Protein AF-A0A1Q8DP20-F1 (afdb_monomer_lite)

Radius of gyration: 34.18 Å; chains: 1; bounding box: 61×33×93 Å

Sequence (175 aa):
MSFNEPYFAPINNYSNTNKGMPVDAVEAWLDQFPQKRAENKPNGGIIRSVADTSRLDLREMSPKERKVARAKAQREHKEALKNLAKQEAQDAKKIAKQLTKWKKEERASEPKKMSKSLQWFLNEIQAKGIFEVSDFDLSKVYLQKLVREARKLGYQIEPVRKSIAIVRYRLIDTQ

Foldseek 3Di:
DDDPDPDDDPPVPPPPPPDPDPPVVVVVVCVVPVVVVVQVPPPHHDDPPPPPVPPVPLVVDDPVVSVVVVVVVVVVVVVVVVVVVVVVVVVVVVVVVVVVVVVVVVVVVPPPDQDPVLVVVVVVCVVVQKAFPVVDPDDPVVVVVSVVVCVVVVWDKDFDDDPPDGGMIGGDDDD

Structure (mmCIF, N/CA/C/O backbone):
data_AF-A0A1Q8DP20-F1
#
_entry.id   AF-A0A1Q8DP20-F1
#
loop_
_atom_site.group_PDB
_atom_site.id
_atom_site.type_symbol
_atom_site.label_atom_id
_atom_site.label_alt_id
_atom_site.label_comp_id
_atom_site.label_asym_id
_atom_site.label_entity_id
_atom_site.label_seq_id
_atom_site.pdbx_PDB_ins_code
_atom_site.Cartn_x
_atom_site.Cartn_y
_atom_site.Cartn_z
_atom_site.occupancy
_atom_site.B_iso_or_equiv
_atom_site.auth_seq_id
_atom_site.auth_comp_id
_atom_site.auth_asym_id
_atom_site.auth_atom_id
_atom_site.pdbx_PDB_model_num
ATOM 1 N N . MET A 1 1 ? -24.717 -8.160 -6.220 1.00 37.12 1 MET A N 1
ATOM 2 C CA . MET A 1 1 ? -24.073 -7.400 -7.312 1.00 37.12 1 MET A CA 1
ATOM 3 C C . MET A 1 1 ? -23.155 -8.365 -8.042 1.00 37.12 1 MET A C 1
ATOM 5 O O . MET A 1 1 ? -22.148 -8.754 -7.469 1.00 37.12 1 MET A O 1
ATOM 9 N N . SER A 1 2 ? -23.564 -8.860 -9.212 1.00 41.78 2 SER A N 1
ATOM 10 C CA . SER A 1 2 ? -22.767 -9.803 -10.002 1.00 41.78 2 SER A CA 1
ATOM 11 C C . SER A 1 2 ? -21.758 -9.036 -10.851 1.00 41.78 2 SER A C 1
ATOM 13 O O . SER A 1 2 ? -22.128 -8.136 -11.606 1.00 41.78 2 SER A O 1
ATOM 15 N N . PHE A 1 3 ? -20.483 -9.387 -10.715 1.00 46.38 3 PHE A N 1
ATOM 16 C CA . PHE A 1 3 ? -19.432 -8.945 -11.619 1.00 46.38 3 PHE A CA 1
ATOM 17 C C . PHE A 1 3 ? -19.619 -9.677 -12.949 1.00 46.38 3 PHE A C 1
ATOM 19 O O . PHE A 1 3 ? -19.293 -10.854 -13.062 1.00 46.38 3 PHE A O 1
ATOM 26 N N . ASN A 1 4 ? -20.176 -8.994 -13.949 1.00 46.56 4 ASN A N 1
ATOM 27 C CA . ASN A 1 4 ? -20.035 -9.435 -15.331 1.00 46.56 4 ASN A CA 1
ATOM 28 C C . ASN A 1 4 ? -18.594 -9.128 -15.750 1.00 46.56 4 ASN A C 1
ATOM 30 O O . ASN A 1 4 ? -18.298 -8.021 -16.197 1.00 46.56 4 ASN A O 1
ATOM 34 N N . GLU A 1 5 ? -17.688 -10.085 -15.559 1.00 48.53 5 GLU A N 1
ATOM 35 C CA . GLU A 1 5 ? -16.417 -10.060 -16.275 1.00 48.53 5 GLU A CA 1
ATOM 36 C C . GLU A 1 5 ? -16.723 -10.132 -17.780 1.00 48.53 5 GLU A C 1
ATOM 38 O O . GLU A 1 5 ? -17.496 -10.999 -18.203 1.00 48.53 5 GLU A O 1
ATOM 43 N N . PRO A 1 6 ? -16.178 -9.228 -18.612 1.00 55.75 6 PRO A N 1
ATOM 44 C CA . PRO A 1 6 ? -16.286 -9.377 -20.051 1.00 55.75 6 PRO A CA 1
ATOM 45 C C . PRO A 1 6 ? -15.563 -10.668 -20.439 1.00 55.75 6 PRO A C 1
ATOM 47 O O . PRO A 1 6 ? -14.343 -10.772 -20.326 1.00 55.75 6 PRO A O 1
ATOM 50 N N . TYR A 1 7 ? -16.336 -11.670 -20.853 1.00 54.09 7 TYR A N 1
ATOM 51 C CA . TYR A 1 7 ? -15.816 -12.932 -21.356 1.00 54.09 7 TYR A CA 1
ATOM 52 C C . TYR A 1 7 ? -14.964 -12.654 -22.598 1.00 54.09 7 TYR A C 1
ATOM 54 O O . TYR A 1 7 ? -15.483 -12.360 -23.676 1.00 54.09 7 TYR A O 1
ATOM 62 N N . PHE A 1 8 ? -13.644 -12.719 -22.446 1.00 50.59 8 PHE A N 1
ATOM 63 C CA . PHE A 1 8 ? -12.725 -12.709 -23.574 1.00 50.59 8 PHE A CA 1
ATOM 64 C C . PHE A 1 8 ? -12.646 -14.127 -24.130 1.00 50.59 8 PHE A C 1
ATOM 66 O O . PHE A 1 8 ? -12.228 -15.054 -23.436 1.00 50.59 8 PHE A O 1
ATOM 73 N N . ALA A 1 9 ? -13.060 -14.300 -25.386 1.00 50.94 9 ALA A N 1
ATOM 74 C CA . ALA A 1 9 ? -12.937 -15.581 -26.065 1.00 50.94 9 ALA A CA 1
ATOM 75 C C . ALA A 1 9 ? -11.463 -16.046 -26.070 1.00 50.94 9 ALA A C 1
ATOM 77 O O . ALA A 1 9 ? -10.563 -15.215 -26.250 1.00 50.94 9 ALA A O 1
ATOM 78 N N . PRO A 1 10 ? -11.197 -17.353 -25.882 1.00 53.88 10 PRO A N 1
ATOM 79 C CA . PRO A 1 10 ? -9.842 -17.889 -25.884 1.00 53.88 10 PRO A CA 1
ATOM 80 C C . PRO A 1 10 ? -9.118 -17.534 -27.188 1.00 53.88 10 PRO A C 1
ATOM 82 O O . PRO A 1 10 ? -9.686 -17.623 -28.278 1.00 53.88 10 PRO A O 1
ATOM 85 N N . ILE A 1 11 ? -7.845 -17.144 -27.058 1.00 55.91 11 ILE A N 1
ATOM 86 C CA . ILE A 1 11 ? -7.013 -16.539 -28.116 1.00 55.91 11 ILE A CA 1
ATOM 87 C C . ILE A 1 11 ? -6.930 -17.405 -29.392 1.00 55.91 11 ILE A C 1
ATOM 89 O O . ILE A 1 11 ? -6.691 -16.886 -30.478 1.00 55.91 11 ILE A O 1
ATOM 93 N N . ASN A 1 12 ? -7.225 -18.703 -29.294 1.00 52.78 12 ASN A N 1
ATOM 94 C CA . ASN A 1 12 ? -7.262 -19.633 -30.424 1.00 52.78 12 ASN A CA 1
ATOM 95 C C . ASN A 1 12 ? -8.331 -19.317 -31.489 1.00 52.78 12 ASN A C 1
ATOM 97 O O . ASN A 1 12 ? -8.229 -19.837 -32.596 1.00 52.78 12 ASN A O 1
ATOM 101 N N . ASN A 1 13 ? -9.333 -18.482 -31.185 1.00 50.25 13 ASN A N 1
ATOM 102 C CA . ASN A 1 13 ? -10.367 -18.086 -32.151 1.00 50.25 13 ASN A CA 1
ATOM 103 C C . ASN A 1 13 ? -10.021 -16.825 -32.957 1.00 50.25 13 ASN A C 1
ATOM 105 O O . ASN A 1 13 ? -10.769 -16.468 -33.868 1.00 50.25 13 ASN A O 1
ATOM 109 N N . TYR A 1 14 ? -8.909 -16.148 -32.664 1.00 49.69 14 TYR A N 1
ATOM 110 C CA . TYR A 1 14 ? -8.431 -15.087 -33.544 1.00 49.69 14 TYR A CA 1
ATOM 111 C C . TYR A 1 14 ? -7.683 -15.740 -34.698 1.00 49.69 14 TYR A C 1
ATOM 113 O O . TYR A 1 14 ? -6.696 -16.446 -34.498 1.00 49.69 14 TYR A O 1
ATOM 121 N N . SER A 1 15 ? -8.179 -15.533 -35.918 1.00 50.53 15 SER A N 1
ATOM 122 C CA . SER A 1 15 ? -7.508 -16.010 -37.118 1.00 50.53 15 SER A CA 1
ATOM 123 C C . SER A 1 15 ? -6.050 -15.555 -37.085 1.00 50.53 15 SER A C 1
ATOM 125 O O . SER A 1 15 ? -5.791 -14.355 -36.996 1.00 50.53 15 SER A O 1
ATOM 127 N N . ASN A 1 16 ? -5.111 -16.500 -37.189 1.00 50.88 16 ASN A N 1
ATOM 128 C CA . ASN A 1 16 ? -3.678 -16.258 -37.397 1.00 50.88 16 ASN A CA 1
ATOM 129 C C . ASN A 1 16 ? -3.422 -15.640 -38.787 1.00 50.88 16 ASN A C 1
ATOM 131 O O . ASN A 1 16 ? -2.636 -16.125 -39.599 1.00 50.88 16 ASN A O 1
ATOM 135 N N . THR A 1 17 ? -4.118 -14.557 -39.111 1.00 53.53 17 THR A N 1
ATOM 136 C CA . THR A 1 17 ? -3.792 -13.713 -40.241 1.00 53.53 17 THR A CA 1
ATOM 137 C C . THR A 1 17 ? -2.619 -12.853 -39.807 1.00 53.53 17 THR A C 1
ATOM 139 O O . THR A 1 17 ? -2.797 -11.882 -39.079 1.00 53.53 17 THR A O 1
ATOM 142 N N . ASN A 1 18 ? -1.425 -13.174 -40.305 1.00 52.91 18 ASN A N 1
ATOM 143 C CA . ASN A 1 18 ? -0.229 -12.316 -40.323 1.00 52.91 18 ASN A CA 1
ATOM 144 C C . ASN A 1 18 ? -0.440 -10.986 -41.092 1.00 52.91 18 ASN A C 1
ATOM 146 O O . ASN A 1 18 ? 0.484 -10.438 -41.689 1.00 52.91 18 ASN A O 1
ATOM 150 N N . LYS A 1 19 ? -1.665 -10.463 -41.133 1.00 52.69 19 LYS A N 1
ATOM 151 C CA . LYS A 1 19 ? -2.000 -9.144 -41.646 1.00 52.69 19 LYS A CA 1
ATOM 152 C C . LYS A 1 19 ? -2.173 -8.260 -40.423 1.00 52.69 19 LYS A C 1
ATOM 154 O O . LYS A 1 19 ? -3.131 -8.429 -39.675 1.00 52.69 19 LYS A O 1
ATOM 159 N N . GLY A 1 20 ? -1.207 -7.371 -40.198 1.00 57.03 20 GLY A N 1
ATOM 160 C CA . GLY A 1 20 ? -1.327 -6.334 -39.179 1.00 57.03 20 GLY A CA 1
ATOM 161 C C . GLY A 1 20 ? -2.650 -5.576 -39.321 1.00 57.03 20 GLY A C 1
ATOM 162 O O . GLY A 1 20 ? -3.239 -5.529 -40.403 1.00 57.03 20 GLY A O 1
ATOM 163 N N . MET A 1 21 ? -3.122 -5.008 -38.214 1.00 56.62 21 MET A N 1
ATOM 164 C CA . MET A 1 21 ? -4.334 -4.195 -38.200 1.00 56.62 21 MET A CA 1
ATOM 165 C C . MET A 1 21 ? -4.195 -3.055 -39.230 1.00 56.62 21 MET A C 1
ATOM 167 O O . MET A 1 21 ? -3.152 -2.394 -39.240 1.00 56.62 21 MET A O 1
ATOM 171 N N . PRO A 1 22 ? -5.183 -2.843 -40.121 1.00 60.06 22 PRO A N 1
ATOM 172 C CA . PRO A 1 22 ? -5.117 -1.768 -41.104 1.00 60.06 22 PRO A CA 1
ATOM 173 C C . PRO A 1 22 ? -5.018 -0.414 -40.395 1.00 60.06 22 PRO A C 1
ATOM 175 O O . PRO A 1 22 ? -5.617 -0.224 -39.336 1.00 60.06 22 PRO A O 1
ATOM 178 N N . VAL A 1 23 ? -4.249 0.510 -40.979 1.00 55.25 23 VAL A N 1
ATOM 179 C CA . VAL A 1 23 ? -3.906 1.812 -40.375 1.00 55.25 23 VAL A CA 1
ATOM 180 C C . VAL A 1 23 ? -5.160 2.565 -39.924 1.00 55.25 23 VAL A C 1
ATOM 182 O O . VAL A 1 23 ? -5.209 3.034 -38.790 1.00 55.25 23 VAL A O 1
ATOM 185 N N . ASP A 1 24 ? -6.214 2.545 -40.736 1.00 63.38 24 ASP A N 1
ATOM 186 C CA . ASP A 1 24 ? -7.488 3.212 -40.447 1.00 63.38 24 ASP A CA 1
ATOM 187 C C . ASP A 1 24 ? -8.167 2.686 -39.172 1.00 63.38 24 ASP A C 1
ATOM 189 O O . ASP A 1 24 ? -8.752 3.445 -38.401 1.00 63.38 24 ASP A O 1
ATOM 193 N N . ALA A 1 25 ? -8.053 1.383 -38.897 1.00 65.44 25 ALA A N 1
ATOM 194 C CA . ALA A 1 25 ? -8.603 0.785 -37.682 1.00 65.44 25 ALA A CA 1
ATOM 195 C C . ALA A 1 25 ? -7.774 1.147 -36.437 1.00 65.44 25 ALA A C 1
ATOM 197 O O . ALA A 1 25 ? -8.325 1.277 -35.344 1.00 65.44 25 ALA A O 1
ATOM 198 N N . VAL A 1 26 ? -6.463 1.358 -36.598 1.00 62.22 26 VAL A N 1
ATOM 199 C CA . VAL A 1 26 ? -5.580 1.825 -35.518 1.00 62.22 26 VAL A CA 1
ATOM 200 C C . VAL A 1 26 ? -5.842 3.298 -35.204 1.00 62.22 26 VAL A C 1
ATOM 202 O O . VAL A 1 26 ? -5.883 3.672 -34.032 1.00 62.22 26 VAL A O 1
ATOM 205 N N . GLU A 1 27 ? -6.059 4.134 -36.220 1.00 61.34 27 GLU A N 1
ATOM 206 C CA . GLU A 1 27 ? -6.411 5.545 -36.032 1.00 61.34 27 GLU A CA 1
ATOM 207 C C . GLU A 1 27 ? -7.777 5.698 -35.358 1.00 61.34 27 GLU A C 1
ATOM 209 O O . GLU A 1 27 ? -7.882 6.409 -34.356 1.00 61.34 27 GLU A O 1
ATOM 214 N N . ALA A 1 28 ? -8.781 4.936 -35.806 1.00 71.56 28 ALA A N 1
ATOM 215 C CA . ALA A 1 28 ? -10.097 4.898 -35.171 1.00 71.56 28 ALA A CA 1
ATOM 216 C C . ALA A 1 28 ? -10.027 4.430 -33.704 1.00 71.56 28 ALA A C 1
ATOM 218 O O . ALA A 1 28 ? -10.736 4.949 -32.841 1.00 71.56 28 ALA A O 1
ATOM 219 N N . TRP A 1 29 ? -9.140 3.482 -33.391 1.00 71.19 29 TRP A N 1
ATOM 220 C CA . TRP A 1 29 ? -8.902 3.045 -32.017 1.00 71.19 29 TRP A CA 1
ATOM 221 C C . TRP A 1 29 ? -8.214 4.131 -31.174 1.00 71.19 29 TRP A C 1
ATOM 223 O O . TRP A 1 29 ? -8.614 4.387 -30.040 1.00 71.19 29 TRP A O 1
ATOM 233 N N . LEU A 1 30 ? -7.219 4.839 -31.714 1.00 66.94 30 LEU A N 1
ATOM 234 C CA . LEU A 1 30 ? -6.548 5.938 -31.007 1.00 66.94 30 LEU A CA 1
ATOM 235 C C . LEU A 1 30 ? -7.462 7.151 -30.768 1.00 66.94 30 LEU A C 1
ATOM 237 O O . LEU A 1 30 ? -7.267 7.863 -29.779 1.00 66.94 30 LEU A O 1
ATOM 241 N N . ASP A 1 31 ? -8.463 7.367 -31.621 1.00 66.94 31 ASP A N 1
ATOM 242 C CA . ASP A 1 31 ? -9.512 8.370 -31.410 1.00 66.94 31 ASP A CA 1
ATOM 243 C C . ASP A 1 31 ? -10.425 8.013 -30.226 1.00 66.94 31 ASP A C 1
ATOM 245 O O . ASP A 1 31 ? -10.823 8.897 -29.466 1.00 66.94 31 ASP A O 1
ATOM 249 N N . GLN A 1 32 ? -10.688 6.721 -30.003 1.00 71.50 32 GLN A N 1
ATOM 250 C CA . GLN A 1 32 ? -11.451 6.238 -28.845 1.00 71.50 32 GLN A CA 1
ATOM 251 C C . GLN A 1 32 ? -10.660 6.303 -27.530 1.00 71.50 32 GLN A C 1
ATOM 253 O O . GLN A 1 32 ? -11.260 6.391 -26.457 1.00 71.50 32 GLN A O 1
ATOM 258 N N . PHE A 1 33 ? -9.322 6.312 -27.588 1.00 69.25 33 PHE A N 1
ATOM 259 C CA . PHE A 1 33 ? -8.448 6.345 -26.409 1.00 69.25 33 PHE A CA 1
ATOM 260 C C . PHE A 1 33 ? -7.466 7.536 -26.440 1.00 69.25 33 PHE A C 1
ATOM 262 O O . PHE A 1 33 ? -6.262 7.358 -26.663 1.00 69.25 33 PHE A O 1
ATOM 269 N N . PRO A 1 34 ? -7.920 8.764 -26.105 1.00 62.72 34 PRO A N 1
ATOM 270 C CA . PRO A 1 34 ? -7.100 9.982 -26.168 1.00 62.72 34 PRO A CA 1
ATOM 271 C C . PRO A 1 34 ? -5.820 9.929 -25.319 1.00 62.72 34 PRO A C 1
ATOM 273 O O . PRO A 1 34 ? -4.806 10.538 -25.661 1.00 62.72 34 PRO A O 1
ATOM 276 N N . GLN A 1 35 ? -5.845 9.166 -24.223 1.00 59.50 35 GLN A N 1
ATOM 277 C CA . GLN A 1 35 ? -4.691 8.932 -23.349 1.00 59.50 35 GLN A CA 1
ATOM 278 C C . GLN A 1 35 ? -3.570 8.178 -24.084 1.00 59.50 35 GLN A C 1
ATOM 280 O O . GLN A 1 35 ? -2.400 8.540 -23.973 1.00 59.50 35 GLN A O 1
ATOM 285 N N . LYS A 1 36 ? -3.932 7.191 -24.914 1.00 61.09 36 LYS A N 1
ATOM 286 C CA . LYS A 1 36 ? -2.995 6.420 -25.745 1.00 61.09 36 LYS A CA 1
ATOM 287 C C . LYS A 1 36 ? -2.459 7.249 -26.908 1.00 61.09 36 LYS A C 1
ATOM 289 O O . LYS A 1 36 ? -1.297 7.112 -27.276 1.00 61.09 36 LYS A O 1
ATOM 294 N N . ARG A 1 37 ? -3.253 8.189 -27.428 1.00 61.34 37 ARG A N 1
ATOM 295 C CA . ARG A 1 37 ? -2.800 9.176 -28.422 1.00 61.34 37 ARG A CA 1
ATOM 296 C C . ARG A 1 37 ? -1.779 10.165 -27.855 1.00 61.34 37 ARG A C 1
ATOM 298 O O . ARG A 1 37 ? -0.839 10.541 -28.553 1.00 61.34 37 ARG A O 1
ATOM 305 N N . ALA A 1 38 ? -1.944 10.579 -26.597 1.00 56.38 38 ALA A N 1
ATOM 306 C CA . ALA A 1 38 ? -1.007 11.470 -25.915 1.00 56.38 38 ALA A CA 1
ATOM 307 C C . ALA A 1 38 ? 0.351 10.801 -25.642 1.00 56.38 38 ALA A C 1
ATOM 309 O O . ALA A 1 38 ? 1.381 11.461 -25.784 1.00 56.38 38 ALA A O 1
ATOM 310 N N . GLU A 1 39 ? 0.353 9.502 -25.330 1.00 57.88 39 GLU A N 1
ATOM 311 C CA . GLU A 1 39 ? 1.565 8.674 -25.247 1.00 57.88 39 GLU A CA 1
ATOM 312 C C . GLU A 1 39 ? 2.260 8.549 -26.619 1.00 57.88 39 GLU A C 1
ATOM 314 O O . GLU A 1 39 ? 3.480 8.562 -26.686 1.00 57.88 39 GLU A O 1
ATOM 319 N N . ASN A 1 40 ? 1.512 8.542 -27.728 1.00 53.94 40 ASN A N 1
ATOM 320 C CA . ASN A 1 40 ? 2.029 8.348 -29.094 1.00 53.94 40 ASN A CA 1
ATOM 321 C C . ASN A 1 40 ? 2.516 9.636 -29.804 1.00 53.94 40 ASN A C 1
ATOM 323 O O . ASN A 1 40 ? 2.662 9.680 -31.036 1.00 53.94 40 ASN A O 1
ATOM 327 N N . LYS A 1 41 ? 2.727 10.726 -29.053 1.00 54.75 41 LYS A N 1
ATOM 328 C CA . LYS A 1 41 ? 3.318 11.969 -29.574 1.00 54.75 41 LYS A CA 1
ATOM 329 C C . LYS A 1 41 ? 4.799 11.744 -29.914 1.00 54.75 41 LYS A C 1
ATOM 331 O O . LYS A 1 41 ? 5.472 11.008 -29.195 1.00 54.75 41 LYS A O 1
ATOM 336 N N . PRO A 1 42 ? 5.342 12.425 -30.943 1.00 52.94 42 PRO A N 1
ATOM 337 C CA . PRO A 1 42 ? 6.706 12.204 -31.442 1.00 52.94 42 PRO A CA 1
ATOM 338 C C . PRO A 1 42 ? 7.828 12.356 -30.395 1.00 52.94 42 PRO A C 1
ATOM 340 O O . PRO A 1 42 ? 8.941 11.918 -30.654 1.00 52.94 42 PRO A O 1
ATOM 343 N N . ASN A 1 43 ? 7.543 12.903 -29.207 1.00 44.88 43 ASN A N 1
ATOM 344 C CA . ASN A 1 43 ? 8.536 13.176 -28.167 1.00 44.88 43 ASN A CA 1
ATOM 345 C C . ASN A 1 43 ? 8.273 12.474 -26.813 1.00 44.88 43 ASN A C 1
ATOM 347 O O . ASN A 1 43 ? 8.835 12.926 -25.817 1.00 44.88 43 ASN A O 1
ATOM 351 N N . GLY A 1 44 ? 7.415 11.442 -26.702 1.00 48.19 44 GLY A N 1
ATOM 352 C CA . GLY A 1 44 ? 6.971 11.038 -25.351 1.00 48.19 44 GLY A CA 1
ATOM 353 C C . GLY A 1 44 ? 6.418 9.646 -25.047 1.00 48.19 44 GLY A C 1
ATOM 354 O O . GLY A 1 44 ? 6.013 9.448 -23.905 1.00 48.19 44 GLY A O 1
ATOM 355 N N . GLY A 1 45 ? 6.421 8.666 -25.946 1.00 40.22 45 GLY A N 1
ATOM 356 C CA . GLY A 1 45 ? 5.987 7.321 -25.560 1.00 40.22 45 GLY A CA 1
ATOM 357 C C . GLY A 1 45 ? 6.063 6.324 -26.700 1.00 40.22 45 GLY A C 1
ATOM 358 O O . GLY A 1 45 ? 5.818 6.682 -27.845 1.00 40.22 45 GLY A O 1
ATOM 359 N N . ILE A 1 46 ? 6.501 5.113 -26.333 1.00 41.84 46 ILE A N 1
ATOM 360 C CA . ILE A 1 46 ? 6.706 3.907 -27.151 1.00 41.84 46 ILE A CA 1
ATOM 361 C C . ILE A 1 46 ? 7.049 4.253 -28.594 1.00 41.84 46 ILE A C 1
ATOM 363 O O . ILE A 1 46 ? 6.163 4.343 -29.435 1.00 41.84 46 ILE A O 1
ATOM 367 N N . ILE A 1 47 ? 8.354 4.462 -28.814 1.00 44.41 47 ILE A N 1
ATOM 368 C CA . ILE A 1 47 ? 9.070 4.383 -30.090 1.00 44.41 47 ILE A CA 1
ATOM 369 C C . ILE A 1 47 ? 8.076 4.251 -31.241 1.00 44.41 47 ILE A C 1
ATOM 371 O O . ILE A 1 47 ? 7.728 3.142 -31.656 1.00 44.41 47 ILE A O 1
ATOM 375 N N . ARG A 1 48 ? 7.647 5.396 -31.791 1.00 42.34 48 ARG A N 1
ATOM 376 C CA . ARG A 1 48 ? 7.433 5.413 -33.226 1.00 42.34 48 ARG A CA 1
ATOM 377 C C . ARG A 1 48 ? 8.751 4.881 -33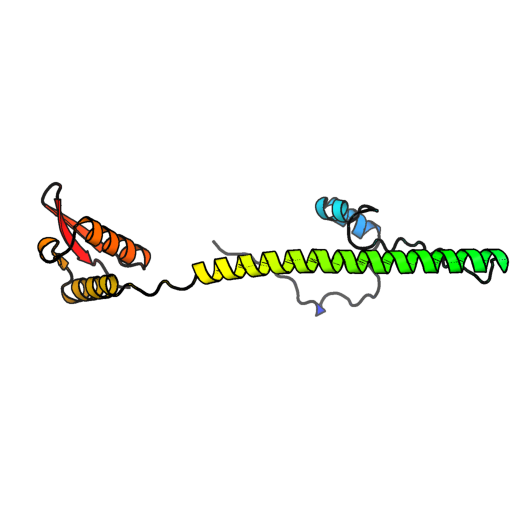.773 1.00 42.34 48 ARG A C 1
ATOM 379 O O . ARG A 1 48 ? 9.746 5.599 -33.835 1.00 42.34 48 ARG A O 1
ATOM 386 N N . SER A 1 49 ? 8.755 3.613 -34.162 1.00 42.28 49 SER A N 1
ATOM 387 C CA . SER A 1 49 ? 9.444 3.219 -35.370 1.00 42.28 49 SER A CA 1
ATOM 388 C C . SER A 1 49 ? 8.719 4.016 -36.441 1.00 42.28 49 SER A C 1
ATOM 390 O O . SER A 1 49 ? 7.825 3.536 -37.129 1.00 42.28 49 SER A O 1
ATOM 392 N N . VAL A 1 50 ? 9.020 5.321 -36.480 1.00 42.34 50 VAL A N 1
ATOM 393 C CA . VAL A 1 50 ? 8.762 6.127 -37.643 1.00 42.34 50 VAL A CA 1
ATOM 394 C C . VAL A 1 50 ? 9.385 5.271 -38.713 1.00 42.34 50 VAL A C 1
ATOM 396 O O . VAL A 1 50 ? 10.548 4.866 -38.613 1.00 42.34 50 VAL A O 1
ATOM 399 N N . ALA A 1 51 ? 8.561 4.920 -39.677 1.00 39.09 51 ALA A N 1
ATOM 400 C CA . ALA A 1 51 ? 9.017 4.536 -40.975 1.00 39.09 51 ALA A CA 1
ATOM 401 C C . ALA A 1 51 ? 9.818 5.708 -41.584 1.00 39.09 51 ALA A C 1
ATOM 403 O O . ALA A 1 51 ? 9.525 6.160 -42.678 1.00 39.09 51 ALA A O 1
ATOM 404 N N . ASP A 1 52 ? 10.920 6.110 -40.940 1.00 40.81 52 ASP A N 1
ATOM 405 C CA . ASP A 1 52 ? 12.179 6.386 -41.607 1.00 40.81 52 ASP A CA 1
ATOM 406 C C . ASP A 1 52 ? 12.737 5.036 -42.090 1.00 40.81 52 ASP A C 1
ATOM 408 O O . ASP A 1 52 ? 13.892 4.669 -41.912 1.00 40.81 52 ASP A O 1
ATOM 412 N N . THR A 1 53 ? 11.891 4.297 -42.804 1.00 43.53 53 THR A N 1
ATOM 413 C CA . THR A 1 53 ? 12.288 3.456 -43.913 1.00 43.53 53 THR A CA 1
ATOM 414 C C . THR A 1 53 ? 12.609 4.349 -45.111 1.00 43.53 53 THR A C 1
ATOM 416 O O . THR A 1 53 ? 12.371 3.954 -46.247 1.00 43.53 53 THR A O 1
ATOM 419 N N . SER A 1 54 ? 13.285 5.486 -44.902 1.00 45.06 54 SER A N 1
ATOM 420 C CA . SER A 1 54 ? 14.462 5.675 -45.731 1.00 45.06 54 SER A CA 1
ATOM 421 C C . SER A 1 54 ? 15.418 4.569 -45.290 1.00 45.06 54 SER A C 1
ATOM 423 O O . SER A 1 54 ? 16.307 4.745 -44.461 1.00 45.06 54 SER A O 1
ATOM 425 N N . ARG A 1 55 ? 15.185 3.353 -45.815 1.00 48.00 55 ARG A N 1
ATOM 426 C CA . ARG A 1 55 ? 16.270 2.405 -46.014 1.00 48.00 55 ARG A CA 1
ATOM 427 C C . ARG A 1 55 ? 17.317 3.265 -46.680 1.00 48.00 55 ARG A C 1
ATOM 429 O O . ARG A 1 55 ? 17.108 3.756 -47.784 1.00 48.00 55 ARG A O 1
ATOM 436 N N . LEU A 1 56 ? 18.328 3.621 -45.904 1.00 51.81 56 LEU A N 1
ATOM 437 C CA . LEU A 1 56 ? 19.363 4.512 -46.356 1.00 51.81 56 LEU A CA 1
ATOM 438 C C . LEU A 1 56 ? 20.099 3.632 -47.352 1.00 51.81 56 LEU A C 1
ATOM 440 O O . LEU A 1 56 ? 20.920 2.805 -46.953 1.00 51.81 56 LEU A O 1
ATOM 444 N N . ASP A 1 57 ? 19.671 3.680 -48.615 1.00 57.44 57 ASP A N 1
ATOM 445 C CA . ASP A 1 57 ? 20.179 2.837 -49.681 1.00 57.44 57 ASP A CA 1
ATOM 446 C C . ASP A 1 57 ? 21.561 3.377 -50.010 1.00 57.44 57 ASP A C 1
ATOM 448 O O . ASP A 1 57 ? 21.824 4.083 -50.976 1.00 57.44 57 ASP A O 1
ATOM 452 N N . LEU A 1 58 ? 22.494 3.033 -49.120 1.00 56.88 58 LEU A N 1
ATOM 453 C CA . LEU A 1 58 ? 23.897 3.403 -49.156 1.00 56.88 58 LEU A CA 1
ATOM 454 C C . LEU A 1 58 ? 24.534 2.967 -50.481 1.00 56.88 58 LEU A C 1
ATOM 456 O O . LEU A 1 58 ? 25.625 3.420 -50.796 1.00 56.88 58 LEU A O 1
ATOM 460 N N . ARG A 1 59 ? 23.900 2.070 -51.246 1.00 60.50 59 ARG A N 1
ATOM 461 C CA . ARG A 1 59 ? 24.341 1.683 -52.588 1.00 60.50 59 ARG A CA 1
ATOM 462 C C . ARG A 1 59 ? 24.139 2.786 -53.627 1.00 60.50 59 ARG A C 1
ATOM 464 O O . ARG A 1 59 ? 25.000 2.911 -54.489 1.00 60.50 59 ARG A O 1
ATOM 471 N N . GLU A 1 60 ? 23.082 3.583 -53.510 1.00 70.50 60 GLU A N 1
ATOM 472 C CA . GLU A 1 60 ? 22.737 4.651 -54.461 1.00 70.50 60 GLU A CA 1
ATOM 473 C C . GLU A 1 60 ? 23.478 5.964 -54.162 1.00 70.50 60 GLU A C 1
ATOM 475 O O . GLU A 1 60 ? 23.633 6.815 -55.031 1.00 70.50 60 GLU A O 1
ATOM 480 N N . MET A 1 61 ? 24.015 6.105 -52.946 1.00 71.81 61 MET A N 1
ATOM 481 C CA . MET A 1 61 ? 24.758 7.292 -52.519 1.00 71.81 61 MET A CA 1
ATOM 482 C C . MET A 1 61 ? 26.219 7.287 -52.982 1.00 71.81 61 MET A C 1
ATOM 484 O O . MET A 1 61 ? 26.893 6.242 -53.036 1.00 71.81 61 MET A O 1
ATOM 488 N N . SER A 1 62 ? 26.774 8.481 -53.202 1.00 80.69 62 SER A N 1
ATOM 489 C CA . SER A 1 62 ? 28.204 8.628 -53.467 1.00 80.69 62 SER A CA 1
ATOM 490 C C . SER A 1 62 ? 29.038 8.141 -52.264 1.00 80.69 62 SER A C 1
ATOM 492 O O . SER A 1 62 ? 28.583 8.184 -51.113 1.00 80.69 62 SER A O 1
ATOM 494 N N . PRO A 1 63 ? 30.287 7.678 -52.462 1.00 82.00 63 PRO A N 1
ATOM 495 C CA . PRO A 1 63 ? 31.131 7.199 -51.362 1.00 82.00 63 PRO A CA 1
ATOM 496 C C . PRO A 1 63 ? 31.318 8.214 -50.219 1.00 82.00 63 PRO A C 1
ATOM 498 O O . PRO A 1 63 ? 31.431 7.822 -49.054 1.00 82.00 63 PRO A O 1
ATOM 501 N N . LYS A 1 64 ? 31.320 9.518 -50.534 1.00 80.44 64 LYS A N 1
ATOM 502 C CA . 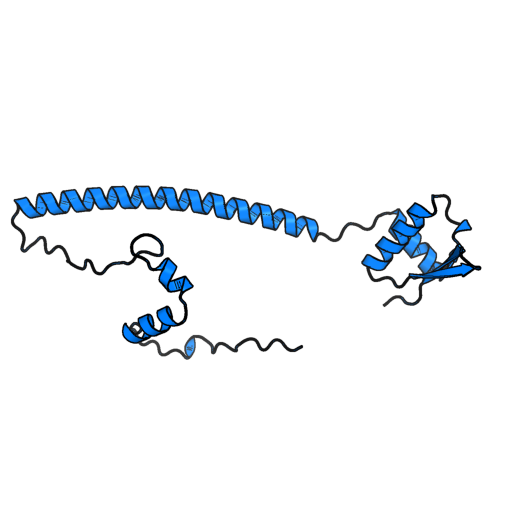LYS A 1 64 ? 31.427 10.600 -49.543 1.00 80.44 64 LYS A CA 1
ATOM 503 C C . LYS A 1 64 ? 30.159 10.705 -48.692 1.00 80.44 64 LYS A C 1
ATOM 505 O O . LYS A 1 64 ? 30.257 10.726 -47.466 1.00 80.44 64 LYS A O 1
ATOM 510 N N . GLU A 1 65 ? 28.985 10.685 -49.315 1.00 79.12 65 GLU A N 1
ATOM 511 C CA . GLU A 1 65 ? 27.691 10.745 -48.621 1.00 79.12 65 GLU A CA 1
ATOM 512 C C . GLU A 1 65 ? 27.457 9.513 -47.745 1.00 79.12 65 GLU A C 1
ATOM 514 O O . GLU A 1 65 ? 27.047 9.650 -46.594 1.00 79.12 65 GLU A O 1
ATOM 519 N N . ARG A 1 66 ? 27.844 8.315 -48.207 1.00 79.88 66 ARG A N 1
ATOM 520 C CA . ARG A 1 66 ? 27.795 7.093 -47.382 1.00 79.88 66 ARG A CA 1
ATOM 521 C C . ARG A 1 66 ? 28.599 7.219 -46.097 1.00 79.88 66 ARG A C 1
ATOM 523 O O . ARG A 1 66 ? 28.165 6.741 -45.051 1.00 79.88 66 ARG A O 1
ATOM 530 N N . LYS A 1 67 ? 29.796 7.811 -46.170 1.00 83.50 67 LYS A N 1
ATOM 531 C CA . LYS A 1 67 ? 30.664 7.987 -44.999 1.00 83.50 67 LYS A CA 1
ATOM 532 C C . LYS A 1 67 ? 30.004 8.913 -43.979 1.00 83.50 67 LYS A C 1
ATOM 534 O O . LYS A 1 67 ? 30.020 8.607 -42.788 1.00 83.50 67 LYS A O 1
ATOM 539 N N . VAL A 1 68 ? 29.389 9.998 -44.448 1.00 83.31 68 VAL A N 1
ATOM 540 C CA . VAL A 1 68 ? 28.655 10.950 -43.603 1.00 83.31 68 VAL A CA 1
ATOM 541 C C . VAL A 1 68 ? 27.419 10.293 -42.988 1.00 83.31 68 VAL A C 1
ATOM 543 O O . VAL A 1 68 ? 27.237 10.368 -41.774 1.00 83.31 68 VAL A O 1
ATOM 546 N N . ALA A 1 69 ? 26.621 9.579 -43.782 1.00 80.44 69 ALA A N 1
ATOM 547 C CA . ALA A 1 69 ? 25.422 8.895 -43.309 1.00 80.44 69 ALA A CA 1
ATOM 548 C C . ALA A 1 69 ? 25.737 7.815 -42.262 1.00 80.44 69 ALA A C 1
ATOM 550 O O . ALA A 1 69 ? 25.101 7.765 -41.212 1.00 80.44 69 ALA A O 1
ATOM 551 N N . ARG A 1 70 ? 26.781 7.002 -42.486 1.00 80.31 70 ARG A N 1
ATOM 552 C CA . ARG A 1 70 ? 27.255 6.018 -41.496 1.00 80.31 70 ARG A CA 1
ATOM 553 C C . ARG A 1 70 ? 27.704 6.683 -40.200 1.00 80.31 70 ARG A C 1
ATOM 555 O O . ARG A 1 70 ? 27.363 6.203 -39.123 1.00 80.31 70 ARG A O 1
ATOM 562 N N . ALA A 1 71 ? 28.453 7.781 -40.290 1.00 83.44 71 ALA A N 1
ATOM 563 C CA . ALA A 1 71 ? 28.904 8.511 -39.110 1.00 83.44 71 ALA A CA 1
ATOM 564 C C . ALA A 1 71 ? 27.727 9.111 -38.324 1.00 83.44 71 ALA A C 1
ATOM 566 O O . ALA A 1 71 ? 27.729 9.058 -37.094 1.00 83.44 71 ALA A O 1
ATOM 567 N N . LYS A 1 72 ? 26.713 9.640 -39.019 1.00 85.31 72 LYS A N 1
ATOM 568 C CA . LYS A 1 72 ? 25.483 10.158 -38.410 1.00 85.31 72 LYS A CA 1
ATOM 569 C C . LYS A 1 72 ? 24.704 9.048 -37.698 1.00 85.31 72 LYS A C 1
ATOM 571 O O . LYS A 1 72 ? 24.487 9.157 -36.496 1.00 85.31 72 LYS A O 1
ATOM 576 N N . ALA A 1 73 ? 24.434 7.936 -38.382 1.00 79.12 73 ALA A N 1
ATOM 577 C CA . ALA A 1 73 ? 23.736 6.786 -37.804 1.00 79.12 73 ALA A CA 1
ATOM 578 C C . ALA A 1 73 ? 24.464 6.210 -36.574 1.00 79.12 73 ALA A C 1
ATOM 580 O O . ALA A 1 73 ? 23.842 5.869 -35.573 1.00 79.12 73 ALA A O 1
ATOM 581 N N . GLN A 1 74 ? 25.801 6.147 -36.599 1.00 85.69 74 GLN A N 1
ATOM 582 C CA . GLN A 1 74 ? 26.583 5.702 -35.440 1.00 85.69 74 GLN A CA 1
ATOM 583 C C . GLN A 1 74 ? 26.477 6.652 -34.241 1.00 85.69 74 GLN A C 1
ATOM 585 O O . GLN A 1 74 ? 26.495 6.192 -33.097 1.00 85.69 74 GLN A O 1
ATOM 590 N N . ARG A 1 75 ? 26.404 7.967 -34.476 1.00 85.06 75 ARG A N 1
ATOM 591 C CA . ARG A 1 75 ? 26.218 8.960 -33.407 1.00 85.06 75 ARG A CA 1
ATOM 592 C C . ARG A 1 75 ? 24.826 8.842 -32.799 1.00 85.06 75 ARG A C 1
ATOM 594 O O . ARG A 1 75 ? 24.727 8.700 -31.585 1.00 85.06 75 ARG A O 1
ATOM 601 N N . GLU A 1 76 ? 23.797 8.793 -33.637 1.00 81.50 76 GLU A N 1
ATOM 602 C CA . GLU A 1 76 ? 22.402 8.633 -33.212 1.00 81.50 76 GLU A CA 1
ATOM 603 C C . GLU A 1 76 ? 22.200 7.327 -32.437 1.00 81.50 76 GLU A C 1
ATOM 605 O O . GLU A 1 76 ? 21.608 7.331 -31.362 1.00 81.50 76 GLU A O 1
ATOM 610 N N . HIS A 1 77 ? 22.793 6.221 -32.894 1.00 82.88 77 HIS A N 1
ATOM 611 C CA . HIS A 1 77 ? 22.755 4.949 -32.173 1.00 82.88 77 HIS A CA 1
ATOM 612 C C . HIS A 1 77 ? 23.408 5.042 -30.784 1.00 82.88 77 HIS A C 1
ATOM 614 O O . HIS A 1 77 ? 22.856 4.564 -29.794 1.00 82.88 77 HIS A O 1
ATOM 620 N N . LYS A 1 78 ? 24.573 5.697 -30.672 1.00 88.31 78 LYS A N 1
ATOM 621 C CA . LYS A 1 78 ? 25.229 5.912 -29.369 1.00 88.31 78 LYS A CA 1
ATOM 622 C C . LYS A 1 78 ? 24.388 6.787 -28.439 1.00 88.31 78 LYS A C 1
ATOM 624 O O . LYS A 1 78 ? 24.387 6.553 -27.231 1.00 88.31 78 LYS A O 1
ATOM 629 N N . GLU A 1 79 ? 23.701 7.792 -28.968 1.00 87.81 79 GLU A N 1
ATOM 630 C CA . GLU A 1 79 ? 22.789 8.632 -28.186 1.00 87.81 79 GLU A CA 1
ATOM 631 C C . GLU A 1 79 ? 21.542 7.865 -27.744 1.00 87.81 79 GLU A C 1
ATOM 633 O O . GLU A 1 79 ? 21.170 7.945 -26.573 1.00 87.81 79 GLU A O 1
ATOM 638 N N . ALA A 1 80 ? 20.961 7.046 -28.622 1.00 82.62 80 ALA A N 1
ATOM 639 C CA . ALA A 1 80 ? 19.833 6.179 -28.300 1.00 82.62 80 ALA A CA 1
ATOM 640 C C . ALA A 1 80 ? 20.168 5.217 -27.150 1.00 82.62 80 ALA A C 1
ATOM 642 O O . ALA A 1 80 ? 19.405 5.126 -26.191 1.00 82.62 80 ALA A O 1
ATOM 643 N N . LEU A 1 81 ? 21.350 4.588 -27.174 1.00 87.44 81 LEU A N 1
ATOM 644 C CA . LEU A 1 81 ? 21.813 3.728 -26.077 1.00 87.44 81 LEU A CA 1
ATOM 645 C C . LEU A 1 81 ? 21.953 4.488 -24.750 1.00 87.44 81 LEU A C 1
ATOM 647 O O . LEU A 1 81 ? 21.563 3.982 -23.698 1.00 87.44 81 LEU A O 1
ATOM 651 N N . LYS A 1 82 ? 22.472 5.723 -24.778 1.00 90.56 82 LYS A N 1
ATOM 652 C CA . LYS A 1 82 ? 22.569 6.562 -23.570 1.00 90.56 82 LYS A CA 1
ATOM 653 C C . LYS A 1 82 ? 21.192 6.940 -23.024 1.00 90.56 82 LYS A C 1
ATOM 655 O O . LYS A 1 82 ? 21.019 6.997 -21.807 1.00 90.56 82 LYS A O 1
ATOM 660 N N . ASN A 1 83 ? 20.233 7.223 -23.900 1.00 85.69 83 ASN A N 1
ATOM 661 C CA . ASN A 1 83 ? 18.867 7.556 -23.504 1.00 85.69 83 ASN A CA 1
ATOM 662 C C . ASN A 1 83 ? 18.143 6.336 -22.924 1.00 85.69 83 ASN A C 1
ATOM 664 O O . ASN A 1 83 ? 17.506 6.466 -21.880 1.00 85.69 83 ASN A O 1
ATOM 668 N N . LEU A 1 84 ? 18.332 5.156 -23.520 1.00 85.25 84 LEU A N 1
ATOM 669 C CA . LEU A 1 84 ? 17.803 3.888 -23.018 1.00 85.25 84 LEU A CA 1
ATOM 670 C C . LEU A 1 84 ? 18.321 3.588 -21.604 1.00 85.25 84 LEU A C 1
ATOM 672 O O . LEU A 1 84 ? 17.523 3.387 -20.694 1.00 85.25 84 LEU A O 1
ATOM 676 N N . ALA A 1 85 ? 19.632 3.699 -21.372 1.00 86.62 85 ALA A N 1
ATOM 677 C CA . ALA A 1 85 ? 20.214 3.482 -20.044 1.00 86.62 85 ALA A CA 1
ATOM 678 C C . ALA A 1 85 ? 19.667 4.459 -18.979 1.00 86.62 85 ALA A C 1
ATOM 680 O O . ALA A 1 85 ? 19.439 4.092 -17.824 1.00 86.62 85 ALA A O 1
ATOM 681 N N . LYS A 1 86 ? 19.423 5.724 -19.352 1.00 89.62 86 LYS A N 1
ATOM 682 C CA . LYS A 1 86 ? 18.792 6.704 -18.451 1.00 89.62 86 LYS A CA 1
ATOM 683 C C . LYS A 1 86 ? 17.345 6.334 -18.133 1.00 89.62 86 LYS A C 1
ATOM 685 O O . LYS A 1 86 ? 16.922 6.519 -16.992 1.00 89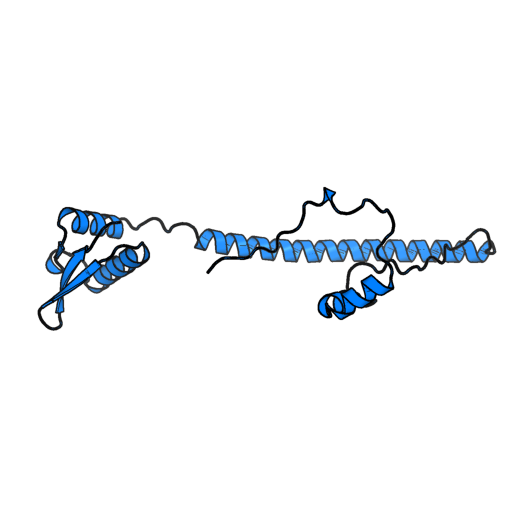.62 86 LYS A O 1
ATOM 690 N N . GLN A 1 87 ? 16.601 5.840 -19.120 1.00 85.31 87 GLN A N 1
ATOM 691 C CA . GLN A 1 87 ? 15.217 5.415 -18.948 1.00 85.31 87 GLN A CA 1
ATOM 692 C C . GLN A 1 87 ? 15.125 4.204 -18.013 1.00 85.31 87 GLN A C 1
ATOM 694 O O . GLN A 1 87 ? 14.392 4.262 -17.028 1.00 85.31 87 GLN A O 1
ATOM 699 N N . GLU A 1 88 ? 15.957 3.181 -18.219 1.00 86.00 88 GLU A N 1
ATOM 700 C CA . GLU A 1 88 ? 16.039 2.010 -17.334 1.00 86.00 88 GLU A CA 1
ATOM 701 C C . GLU A 1 88 ? 16.341 2.407 -15.882 1.00 86.00 88 GLU A C 1
ATOM 703 O O . GLU A 1 88 ? 15.692 1.931 -14.950 1.00 86.00 88 GLU A O 1
ATOM 708 N N . ALA A 1 89 ? 17.266 3.349 -15.667 1.00 88.44 89 ALA A N 1
ATOM 709 C CA . ALA A 1 89 ? 17.583 3.845 -14.329 1.00 88.44 89 ALA A CA 1
ATOM 710 C C . ALA A 1 89 ? 16.408 4.593 -13.669 1.00 88.44 89 ALA A C 1
ATOM 712 O O . ALA A 1 89 ? 16.233 4.539 -12.447 1.00 88.44 89 ALA A O 1
ATOM 713 N N . GLN A 1 90 ? 15.604 5.321 -14.448 1.00 87.56 90 GLN A N 1
ATOM 714 C CA . GLN A 1 90 ? 14.402 5.984 -13.939 1.00 87.56 90 GLN A CA 1
ATOM 715 C C . GLN A 1 90 ? 13.302 4.978 -13.611 1.00 87.56 90 GLN A C 1
ATOM 717 O O . GLN A 1 90 ? 12.663 5.094 -12.562 1.00 87.56 90 GLN A O 1
ATOM 722 N N . ASP A 1 91 ? 13.101 3.983 -14.466 1.00 85.19 91 ASP A N 1
ATOM 723 C CA . ASP A 1 91 ? 12.072 2.971 -14.273 1.00 85.19 91 ASP A CA 1
ATOM 724 C C . ASP A 1 91 ? 12.421 2.045 -13.104 1.00 85.19 91 ASP A C 1
ATOM 726 O O . ASP A 1 91 ? 11.566 1.811 -12.251 1.00 85.19 91 ASP A O 1
ATOM 730 N N . ALA A 1 92 ? 13.693 1.676 -12.923 1.00 88.94 92 ALA A N 1
ATOM 731 C CA . ALA A 1 92 ? 14.163 0.974 -11.727 1.00 88.94 92 ALA A CA 1
ATOM 732 C C . ALA A 1 92 ? 13.845 1.749 -10.433 1.00 88.94 92 ALA A C 1
ATOM 734 O O . ALA A 1 92 ? 13.376 1.172 -9.448 1.00 88.94 92 ALA A O 1
ATOM 735 N N . LYS A 1 93 ? 14.020 3.081 -10.432 1.00 91.50 93 LYS A N 1
ATOM 736 C CA . LYS A 1 93 ? 13.650 3.934 -9.286 1.00 91.50 93 LYS A CA 1
ATOM 737 C C . LYS A 1 93 ? 12.140 3.949 -9.036 1.00 91.50 93 LYS A C 1
ATOM 739 O O . LYS A 1 93 ? 11.723 3.959 -7.876 1.00 91.50 93 LYS A O 1
ATOM 744 N N . LYS A 1 94 ? 11.315 3.971 -10.087 1.00 90.62 94 LYS A N 1
ATOM 745 C CA . LYS A 1 94 ? 9.848 3.911 -9.957 1.00 90.62 94 LYS A CA 1
ATOM 746 C C . LYS A 1 94 ? 9.397 2.555 -9.414 1.00 90.62 94 LYS A C 1
ATOM 748 O O . LYS A 1 94 ? 8.622 2.531 -8.460 1.00 90.62 94 LYS A O 1
ATOM 753 N N . ILE A 1 95 ? 9.940 1.460 -9.947 1.00 87.06 95 ILE A N 1
ATOM 754 C CA . ILE A 1 95 ? 9.663 0.090 -9.496 1.00 87.06 95 ILE A CA 1
ATOM 755 C C . ILE A 1 95 ? 10.040 -0.065 -8.019 1.00 87.06 95 ILE A C 1
ATOM 757 O O . ILE A 1 95 ? 9.227 -0.523 -7.221 1.00 87.06 95 ILE A O 1
ATOM 761 N N . ALA A 1 96 ? 11.218 0.411 -7.600 1.00 89.94 96 ALA A N 1
ATOM 762 C CA . ALA A 1 96 ? 11.630 0.363 -6.196 1.00 89.94 96 ALA A CA 1
ATOM 763 C C . ALA A 1 96 ? 10.672 1.138 -5.265 1.00 89.94 96 ALA A C 1
ATOM 765 O O . ALA A 1 96 ? 10.326 0.669 -4.176 1.00 89.94 96 ALA A O 1
ATOM 766 N N . LYS A 1 97 ? 10.189 2.313 -5.691 1.00 90.25 97 LYS A N 1
ATOM 767 C CA . LYS A 1 97 ? 9.179 3.077 -4.937 1.00 90.25 97 LYS A CA 1
ATOM 768 C C . LYS A 1 97 ? 7.843 2.337 -4.847 1.00 90.25 97 LYS A C 1
ATOM 770 O O . LYS A 1 97 ? 7.227 2.337 -3.786 1.00 90.25 97 LYS A O 1
ATOM 775 N N . GLN A 1 98 ? 7.403 1.692 -5.924 1.00 89.06 98 GLN A N 1
ATOM 776 C CA . GLN A 1 98 ? 6.171 0.900 -5.913 1.00 89.06 98 GLN A CA 1
ATOM 777 C C . GLN A 1 98 ? 6.294 -0.324 -5.001 1.00 89.06 98 GLN A C 1
ATOM 779 O O . GLN A 1 98 ? 5.447 -0.515 -4.134 1.00 89.06 98 GLN A O 1
ATOM 784 N N . LEU A 1 99 ? 7.394 -1.077 -5.090 1.00 86.62 99 LEU A N 1
ATOM 785 C CA . LEU A 1 99 ? 7.647 -2.236 -4.228 1.00 86.62 99 LEU A CA 1
ATOM 786 C C . LEU A 1 99 ? 7.682 -1.866 -2.741 1.00 86.62 99 LEU A C 1
ATOM 788 O O . LEU A 1 99 ? 7.166 -2.599 -1.901 1.00 86.62 99 LEU A O 1
ATOM 792 N N . THR A 1 100 ? 8.275 -0.723 -2.385 1.00 84.94 100 THR A N 1
ATOM 793 C CA . THR A 1 100 ? 8.285 -0.267 -0.984 1.00 84.94 100 THR A CA 1
ATOM 794 C C . THR A 1 100 ? 6.903 0.165 -0.497 1.00 84.94 100 THR A C 1
ATOM 796 O O . THR A 1 100 ? 6.594 -0.037 0.678 1.00 84.94 100 THR A O 1
ATOM 799 N N . LYS A 1 101 ? 6.062 0.722 -1.376 1.00 87.38 101 LYS A N 1
ATOM 800 C CA . LYS A 1 101 ? 4.664 1.042 -1.068 1.00 87.38 101 LYS A CA 1
ATOM 801 C C . LYS A 1 101 ? 3.855 -0.233 -0.819 1.00 87.38 101 LYS A C 1
ATOM 803 O O . LYS A 1 101 ? 3.252 -0.348 0.243 1.00 87.38 101 LYS A O 1
ATOM 808 N N . TRP A 1 102 ? 3.944 -1.213 -1.717 1.00 79.44 102 TRP A N 1
ATOM 809 C CA . TRP A 1 102 ? 3.256 -2.499 -1.567 1.00 79.44 102 TRP A CA 1
ATOM 810 C C . TRP A 1 102 ? 3.686 -3.248 -0.307 1.00 79.44 102 TRP A C 1
ATOM 812 O O . TRP A 1 102 ? 2.834 -3.672 0.459 1.00 79.44 102 TRP A O 1
ATOM 822 N N . LYS A 1 103 ? 4.986 -3.289 0.016 1.00 77.19 103 LYS A N 1
ATOM 823 C CA . LYS A 1 103 ? 5.461 -3.896 1.275 1.00 77.19 103 LYS A CA 1
ATOM 824 C C . LYS A 1 103 ? 4.890 -3.231 2.534 1.00 77.19 103 LYS A C 1
ATOM 826 O O . LYS A 1 103 ? 4.733 -3.890 3.560 1.00 77.19 103 LYS A O 1
ATOM 831 N N . LYS A 1 104 ? 4.621 -1.920 2.502 1.00 74.94 104 LYS A N 1
ATOM 832 C CA . LYS A 1 104 ? 3.974 -1.215 3.624 1.00 74.94 104 LYS A CA 1
ATOM 833 C C . LYS A 1 104 ? 2.486 -1.548 3.716 1.00 74.94 104 LYS A C 1
ATOM 835 O O . LYS A 1 104 ? 1.981 -1.684 4.825 1.00 74.94 104 LYS A O 1
ATOM 840 N N . GLU A 1 105 ? 1.815 -1.677 2.577 1.00 71.12 105 GLU A N 1
ATOM 841 C CA . GLU A 1 105 ? 0.401 -2.057 2.493 1.00 71.12 105 GLU A CA 1
ATOM 842 C C . GLU A 1 105 ? 0.190 -3.516 2.932 1.00 71.12 105 GLU A C 1
ATOM 844 O O . GLU A 1 105 ? -0.672 -3.774 3.769 1.00 71.12 105 GLU A O 1
ATOM 849 N N . GLU A 1 106 ? 1.047 -4.445 2.503 1.00 63.09 106 GLU A N 1
ATOM 850 C CA . GLU A 1 106 ? 1.023 -5.846 2.949 1.00 63.09 106 GLU A CA 1
ATOM 851 C C . GLU A 1 106 ? 1.240 -5.969 4.462 1.00 63.09 106 GLU A C 1
ATOM 853 O O . GLU A 1 106 ? 0.465 -6.638 5.144 1.00 63.09 106 GLU A O 1
ATOM 858 N N . ARG A 1 107 ? 2.214 -5.246 5.034 1.00 58.31 107 ARG A N 1
ATOM 859 C CA . ARG A 1 107 ? 2.411 -5.213 6.497 1.00 58.31 107 ARG A CA 1
ATOM 860 C C . ARG A 1 107 ? 1.239 -4.594 7.259 1.00 58.31 107 ARG A C 1
ATOM 862 O O . ARG A 1 107 ? 1.052 -4.904 8.430 1.00 58.31 107 ARG A O 1
ATOM 869 N N . ALA A 1 108 ? 0.455 -3.716 6.632 1.00 56.72 108 ALA A N 1
ATOM 870 C CA . ALA A 1 108 ? -0.767 -3.186 7.233 1.00 56.72 108 ALA A CA 1
ATOM 871 C C . ALA A 1 108 ? -1.931 -4.194 7.187 1.00 56.72 108 ALA A C 1
ATOM 873 O O . ALA A 1 108 ? -2.863 -4.070 7.983 1.00 56.72 108 ALA A O 1
ATOM 874 N N . SER A 1 109 ? -1.859 -5.180 6.286 1.00 54.72 109 SER A N 1
ATOM 875 C CA . SER A 1 109 ? -2.832 -6.266 6.132 1.00 54.72 109 SER A CA 1
ATOM 876 C C . SER A 1 109 ? -2.498 -7.534 6.920 1.00 54.72 109 SER A C 1
ATOM 878 O O . SER A 1 109 ? -3.338 -8.430 6.991 1.00 54.72 109 SER A O 1
ATOM 880 N N . GLU A 1 110 ? -1.316 -7.620 7.548 1.00 51.81 110 GLU A N 1
ATOM 881 C CA . GLU A 1 110 ? -1.040 -8.710 8.484 1.00 51.81 110 GLU A CA 1
ATOM 882 C C . GLU A 1 110 ? -2.117 -8.707 9.582 1.00 51.81 110 GLU A C 1
ATOM 884 O O . GLU A 1 110 ? -2.373 -7.655 10.188 1.00 51.81 110 GLU A O 1
ATOM 889 N N . PRO A 1 111 ? -2.764 -9.855 9.864 1.00 54.50 111 PRO A N 1
ATOM 890 C CA . PRO A 1 111 ? -3.729 -9.940 10.943 1.00 54.50 111 PRO A CA 1
ATOM 891 C C . PRO A 1 111 ? -2.991 -9.575 12.226 1.00 54.50 111 PRO A C 1
ATOM 893 O O . PRO A 1 111 ? -2.122 -10.316 12.693 1.00 54.50 111 PRO A O 1
ATOM 896 N N . LYS A 1 112 ? -3.292 -8.389 12.772 1.00 59.47 112 LYS A N 1
ATOM 897 C CA . LYS A 1 112 ? -2.732 -7.940 14.046 1.00 59.47 112 LYS A CA 1
ATOM 898 C C . LYS A 1 112 ? -2.924 -9.073 15.040 1.00 59.47 112 LYS A C 1
ATOM 900 O O . LYS A 1 112 ? -4.063 -9.403 15.367 1.00 59.47 112 LYS A O 1
ATOM 905 N N . LYS A 1 113 ? -1.815 -9.664 15.500 1.00 66.25 113 LYS A N 1
ATOM 906 C CA . LYS A 1 113 ? -1.841 -10.673 16.560 1.00 66.25 113 LYS A CA 1
ATOM 907 C C . LYS A 1 113 ? -2.718 -10.135 17.685 1.00 66.25 113 LYS A C 1
ATOM 909 O O . LYS A 1 113 ? -2.481 -9.031 18.180 1.00 66.25 113 LYS A O 1
ATOM 914 N N . MET A 1 114 ? -3.756 -10.896 18.016 1.00 73.50 114 MET A N 1
ATOM 915 C CA . MET A 1 114 ? -4.709 -10.535 19.054 1.00 73.50 114 MET A CA 1
ATOM 916 C C . MET A 1 114 ? -3.936 -10.259 20.346 1.00 73.50 114 MET A C 1
ATOM 918 O O . MET A 1 114 ? -3.040 -11.024 20.712 1.00 73.50 114 MET A O 1
ATOM 922 N N . SER A 1 115 ? -4.214 -9.136 21.009 1.00 83.19 115 SER A N 1
ATOM 923 C CA . SER A 1 115 ? -3.539 -8.839 22.272 1.00 83.19 115 SER A CA 1
ATOM 924 C C . SER A 1 115 ? -3.938 -9.884 23.321 1.00 83.19 115 SER A C 1
ATOM 926 O O . SER A 1 115 ? -5.081 -10.340 23.333 1.00 83.19 115 SER A O 1
ATOM 928 N N . LYS A 1 116 ? -3.017 -10.265 24.220 1.00 86.25 116 LYS A N 1
ATOM 929 C CA . LYS A 1 116 ? -3.310 -11.245 25.287 1.00 86.25 116 LYS A CA 1
ATOM 930 C C . LYS A 1 116 ? -4.533 -10.837 26.116 1.00 86.25 116 LYS A C 1
ATOM 932 O O . LYS A 1 116 ? -5.359 -11.679 26.442 1.00 86.25 116 LYS A O 1
ATOM 937 N N . SER A 1 117 ? -4.674 -9.539 26.394 1.00 86.44 117 SER A N 1
ATOM 938 C CA . SER A 1 117 ? -5.812 -8.979 27.130 1.00 86.44 117 SER A CA 1
ATOM 939 C C . SER A 1 117 ? -7.134 -9.123 26.375 1.00 86.44 117 SER A C 1
ATOM 941 O O . SER A 1 117 ? -8.156 -9.411 26.987 1.00 86.44 117 SER A O 1
ATOM 943 N N . LEU A 1 118 ? -7.122 -8.940 25.050 1.00 88.38 118 LEU A N 1
ATOM 944 C CA . LEU A 1 118 ? -8.306 -9.132 24.211 1.00 88.38 118 LEU A CA 1
ATOM 945 C C . LEU A 1 118 ? -8.709 -10.604 24.155 1.00 88.38 118 LEU A C 1
ATOM 947 O O . LEU A 1 118 ? -9.888 -10.911 24.279 1.00 88.38 118 LEU A O 1
ATOM 951 N N . GLN A 1 119 ? -7.731 -11.500 24.030 1.00 89.88 119 GLN A N 1
ATOM 952 C CA . GLN A 1 119 ? -7.977 -12.937 24.035 1.00 89.88 119 GLN A CA 1
ATOM 953 C C . GLN A 1 119 ? -8.539 -13.411 25.383 1.00 89.88 119 GLN A C 1
ATOM 955 O O . GLN A 1 119 ? -9.512 -14.154 25.407 1.00 89.88 119 GLN A O 1
ATOM 960 N N . TRP A 1 120 ? -7.987 -12.927 26.501 1.00 90.69 120 TRP A N 1
ATOM 961 C CA . TRP A 1 120 ? -8.525 -13.203 27.836 1.00 90.69 120 TRP A CA 1
ATOM 962 C C . TRP A 1 120 ? -9.968 -12.708 27.986 1.00 90.69 120 TRP A C 1
ATOM 964 O O . TRP A 1 120 ? -10.836 -13.477 28.383 1.00 90.69 120 TRP A O 1
ATOM 974 N N . PHE A 1 121 ? -10.245 -11.459 27.601 1.00 90.38 121 PHE A N 1
ATOM 975 C CA . PHE A 1 121 ? -11.589 -10.882 27.684 1.00 90.38 121 PHE A CA 1
ATOM 976 C C . PHE A 1 121 ? -12.615 -11.661 26.845 1.00 90.38 121 PHE A C 1
ATOM 978 O O . PHE A 1 121 ? -13.727 -11.905 27.310 1.00 90.38 121 PHE A O 1
ATOM 985 N N . LEU A 1 122 ? -12.242 -12.070 25.628 1.00 90.06 122 LEU A N 1
ATOM 986 C CA . LEU A 1 122 ? -13.098 -12.883 24.763 1.00 90.06 122 LEU A CA 1
ATOM 987 C C . LEU A 1 122 ? -13.358 -14.271 25.358 1.00 90.06 122 LEU A C 1
ATOM 989 O O . LEU A 1 122 ? -14.502 -14.711 25.367 1.00 90.06 122 LEU A O 1
ATOM 993 N N . ASN A 1 123 ? -12.336 -14.925 25.913 1.00 90.44 123 ASN A N 1
ATOM 994 C CA . ASN A 1 123 ? -12.506 -16.217 26.578 1.00 90.44 123 ASN A CA 1
ATOM 995 C C . ASN A 1 123 ? -13.443 -16.105 27.790 1.00 90.44 123 ASN A C 1
ATOM 997 O O . ASN A 1 123 ? -14.317 -16.947 27.974 1.00 90.44 123 ASN A O 1
ATOM 1001 N N . GLU A 1 124 ? -13.293 -15.048 28.591 1.00 90.75 124 GLU A N 1
ATOM 1002 C CA . GLU A 1 124 ? -14.097 -14.832 29.794 1.00 90.75 124 GLU A CA 1
ATOM 1003 C C . GLU A 1 124 ? -15.575 -14.584 29.453 1.00 90.75 124 GLU A C 1
ATOM 1005 O O . GLU A 1 124 ? -16.470 -15.204 30.033 1.00 90.75 124 GLU A O 1
ATOM 1010 N N . ILE A 1 125 ? -15.846 -13.713 28.471 1.00 90.00 125 ILE A N 1
ATOM 1011 C CA . ILE A 1 125 ? -17.219 -13.416 28.044 1.00 90.00 125 ILE A CA 1
ATOM 1012 C C . ILE A 1 125 ? -17.853 -14.589 27.286 1.00 90.00 125 ILE A C 1
ATOM 1014 O O . ILE A 1 125 ? -19.064 -14.767 27.375 1.00 90.00 125 ILE A O 1
ATOM 1018 N N . GLN A 1 126 ? -17.066 -15.411 26.586 1.00 89.50 126 GLN A N 1
ATOM 1019 C CA . GLN A 1 126 ? -17.551 -16.622 25.920 1.00 89.50 126 GLN A CA 1
ATOM 1020 C C . GLN A 1 126 ? -17.880 -17.731 26.928 1.00 89.50 126 GLN A C 1
ATOM 1022 O O . GLN A 1 126 ? -18.888 -18.412 26.769 1.00 89.50 126 GLN A O 1
ATOM 1027 N N . ALA A 1 127 ? -17.085 -17.881 27.992 1.00 88.25 127 ALA A N 1
ATOM 1028 C CA . ALA A 1 127 ? -17.335 -18.868 29.041 1.00 88.25 127 ALA A CA 1
ATOM 1029 C C . ALA A 1 127 ? -18.574 -18.532 29.888 1.00 88.25 127 ALA A C 1
ATOM 1031 O O . ALA A 1 127 ? -19.338 -19.423 30.252 1.00 88.25 127 ALA A O 1
ATOM 1032 N N . LYS A 1 128 ? -18.779 -17.249 30.208 1.00 88.31 128 LYS A N 1
ATOM 1033 C CA . LYS A 1 128 ? -19.864 -16.794 31.097 1.00 88.31 128 LYS A CA 1
ATOM 1034 C C . LYS A 1 128 ? -21.103 -16.278 30.356 1.00 88.31 128 LYS A C 1
ATOM 1036 O O . LYS A 1 128 ? -22.135 -16.047 30.981 1.00 88.31 128 LYS A O 1
ATOM 1041 N N . GLY A 1 129 ? -20.998 -16.000 29.056 1.00 85.06 129 GLY A N 1
ATOM 1042 C CA . GLY A 1 129 ? -22.004 -15.297 28.240 1.00 85.06 129 GLY A CA 1
ATOM 1043 C C . GLY A 1 129 ? -22.161 -13.801 28.566 1.00 85.06 129 GLY A C 1
ATOM 1044 O O . GLY A 1 129 ? -22.701 -13.025 27.771 1.00 85.06 129 GLY A O 1
ATOM 1045 N N . ILE A 1 130 ? -21.694 -13.371 29.741 1.00 89.69 130 ILE A N 1
ATOM 1046 C CA . ILE A 1 130 ? -21.805 -12.013 30.266 1.00 89.69 130 ILE A CA 1
ATOM 1047 C C . ILE A 1 130 ? -20.511 -11.674 31.014 1.00 89.69 130 ILE A C 1
ATOM 1049 O O . ILE A 1 130 ? -19.970 -12.503 31.739 1.00 89.69 130 ILE A O 1
ATOM 1053 N N . PHE A 1 131 ? -20.039 -10.440 30.865 1.00 90.81 131 PHE A N 1
ATOM 1054 C CA . PHE A 1 131 ? -18.879 -9.896 31.562 1.00 90.81 131 PHE A CA 1
ATOM 1055 C C . PHE A 1 131 ? -19.293 -8.667 32.379 1.00 90.81 131 PHE A C 1
ATOM 1057 O O . PHE A 1 131 ? -19.828 -7.704 31.815 1.00 90.81 131 PHE A O 1
ATOM 1064 N N . GLU A 1 132 ? -19.077 -8.673 33.696 1.00 89.50 132 GLU A N 1
ATOM 1065 C CA . GLU A 1 132 ? -19.387 -7.519 34.544 1.00 89.50 132 GLU A CA 1
ATOM 1066 C C . GLU A 1 132 ? -18.269 -6.475 34.497 1.00 89.50 132 GLU A C 1
ATOM 1068 O O . GLU A 1 132 ? -17.085 -6.788 34.542 1.00 89.50 132 GLU A O 1
ATOM 1073 N N . VAL A 1 133 ? -18.635 -5.193 34.415 1.00 87.62 133 VAL A N 1
ATOM 1074 C CA . VAL A 1 133 ? -17.652 -4.096 34.386 1.00 87.62 133 VAL A CA 1
ATOM 1075 C C . VAL A 1 133 ? -16.919 -3.963 35.728 1.00 87.62 133 VAL A C 1
ATOM 1077 O O . VAL A 1 133 ? -15.813 -3.431 35.753 1.00 87.62 133 VAL A O 1
ATOM 1080 N N . SER A 1 134 ? -17.522 -4.426 36.828 1.00 86.31 134 SER A N 1
ATOM 1081 C CA . SER A 1 134 ? -16.910 -4.484 38.163 1.00 86.31 134 SER A CA 1
ATOM 1082 C C . SER A 1 134 ? -15.772 -5.492 38.269 1.00 86.31 134 SER A C 1
ATOM 1084 O O . SER A 1 134 ? -14.855 -5.250 39.042 1.00 86.31 134 SER A O 1
ATOM 1086 N N . ASP A 1 135 ? -15.802 -6.562 37.472 1.00 82.62 135 ASP A N 1
ATOM 1087 C CA . ASP A 1 135 ? -14.797 -7.636 37.498 1.00 82.62 135 ASP A CA 1
ATOM 1088 C C . ASP A 1 135 ? -13.512 -7.245 36.751 1.00 82.62 135 ASP A C 1
ATOM 1090 O O . ASP A 1 135 ? -12.587 -8.041 36.603 1.00 82.62 135 ASP A O 1
ATOM 1094 N N . PHE A 1 136 ? -13.464 -6.025 36.212 1.00 86.00 136 PHE A N 1
ATOM 1095 C CA . PHE A 1 136 ? -12.326 -5.532 35.463 1.00 86.00 136 PHE A CA 1
ATOM 1096 C C . PHE A 1 136 ? -11.454 -4.632 36.331 1.00 86.00 136 PHE A C 1
ATOM 1098 O O . PHE A 1 136 ? -11.788 -3.474 36.578 1.00 86.00 136 PHE A O 1
ATOM 1105 N N . ASP A 1 137 ? -10.288 -5.151 36.707 1.00 82.81 137 ASP A N 1
ATOM 1106 C CA . ASP A 1 137 ? -9.332 -4.465 37.587 1.00 82.81 137 ASP A CA 1
ATOM 1107 C C . ASP A 1 137 ? -8.693 -3.211 36.958 1.00 82.81 137 ASP A C 1
ATOM 1109 O O . ASP A 1 137 ? -8.078 -2.389 37.638 1.00 82.81 137 ASP A O 1
ATOM 1113 N N . LEU A 1 138 ? -8.814 -3.049 35.637 1.00 86.94 138 LEU A N 1
ATOM 1114 C CA . LEU A 1 138 ? -8.237 -1.939 34.877 1.00 86.94 138 LEU A CA 1
ATOM 1115 C C . LEU A 1 138 ? -9.268 -0.838 34.580 1.00 86.94 138 LEU A C 1
ATOM 1117 O O . LEU A 1 138 ? -10.450 -0.905 34.907 1.00 86.94 138 LEU A O 1
ATOM 1121 N N . SER A 1 139 ? -8.823 0.227 33.906 1.00 88.75 139 SER A N 1
ATOM 1122 C CA . SER A 1 139 ? -9.697 1.364 33.610 1.00 88.75 139 SER A CA 1
ATOM 1123 C C . SER A 1 139 ? -10.870 0.996 32.689 1.00 88.75 139 SER A C 1
ATOM 1125 O O . SER A 1 139 ? -10.729 0.271 31.699 1.00 88.75 139 SER A O 1
ATOM 1127 N N . LYS A 1 140 ? -12.035 1.611 32.936 1.00 86.31 140 LYS A N 1
ATOM 1128 C CA . LYS A 1 140 ? -13.221 1.498 32.062 1.00 86.31 140 LYS A CA 1
ATOM 1129 C C . LYS A 1 140 ? -12.925 1.898 30.612 1.00 86.31 140 LYS A C 1
ATOM 1131 O O . LYS A 1 140 ? -13.491 1.326 29.684 1.00 86.31 140 LYS A O 1
ATOM 1136 N N . VAL A 1 141 ? -12.024 2.862 30.412 1.00 88.25 141 VAL A N 1
ATOM 1137 C CA . VAL A 1 141 ? -11.572 3.304 29.082 1.00 88.25 141 VAL A CA 1
ATOM 1138 C C . VAL A 1 141 ? -10.834 2.176 28.358 1.00 88.25 141 VAL A C 1
ATOM 1140 O O . VAL A 1 141 ? -11.041 1.959 27.164 1.00 88.25 141 VAL A O 1
ATOM 1143 N N . TYR A 1 142 ? -10.009 1.419 29.082 1.00 89.19 142 TYR A N 1
ATOM 1144 C CA . TYR A 1 142 ? -9.305 0.271 28.528 1.00 89.19 142 TYR A CA 1
ATOM 1145 C C . TYR A 1 142 ? -10.267 -0.877 28.186 1.00 89.19 142 TYR A C 1
ATOM 1147 O O . TYR A 1 142 ? -10.171 -1.436 27.095 1.00 89.19 142 TYR A O 1
ATOM 1155 N N . LEU A 1 143 ? -11.273 -1.147 29.025 1.00 90.00 143 LEU A N 1
ATOM 1156 C CA . LEU A 1 143 ? -12.326 -2.124 28.709 1.00 90.00 143 LEU A CA 1
ATOM 1157 C C . LEU A 1 143 ? -13.097 -1.747 27.434 1.00 90.00 143 LEU A C 1
ATOM 1159 O O . LEU A 1 143 ? -13.310 -2.578 26.555 1.00 90.00 143 LEU A O 1
ATOM 1163 N N . GLN A 1 144 ? -13.458 -0.470 27.279 1.00 90.00 144 GLN A N 1
ATOM 1164 C CA . GLN A 1 144 ? -14.094 0.022 26.052 1.00 90.00 144 GLN A CA 1
ATOM 1165 C C . GLN A 1 144 ? -13.201 -0.164 24.820 1.00 90.00 144 GLN A C 1
ATOM 1167 O O . GLN A 1 144 ? -13.708 -0.434 23.729 1.00 90.00 144 GLN A O 1
ATOM 1172 N N . LYS A 1 145 ? -11.878 -0.034 24.9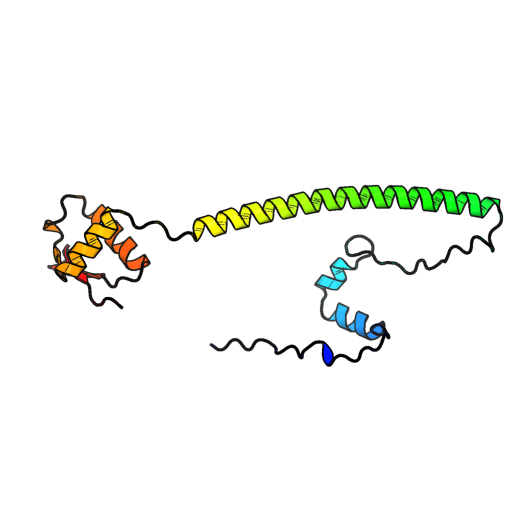72 1.00 91.50 145 LYS A N 1
ATOM 1173 C CA . LYS A 1 145 ? -10.923 -0.313 23.896 1.00 91.50 145 LYS A CA 1
ATOM 1174 C C . LYS A 1 145 ? -10.944 -1.793 23.508 1.00 91.50 145 LYS A C 1
ATOM 1176 O O . LYS A 1 145 ? -11.044 -2.072 22.316 1.00 91.50 145 LYS A O 1
ATOM 1181 N N . LEU A 1 146 ? -10.937 -2.712 24.476 1.00 91.75 146 LEU A N 1
ATOM 1182 C CA . LEU A 1 146 ? -11.036 -4.155 24.214 1.00 91.75 146 LEU A CA 1
ATOM 1183 C C . LEU A 1 146 ? -12.340 -4.515 23.495 1.00 91.75 146 LEU A C 1
ATOM 1185 O O . LEU A 1 146 ? -12.303 -5.194 22.476 1.00 91.75 146 LEU A O 1
ATOM 1189 N N . VAL A 1 147 ? -13.481 -3.977 23.935 1.00 91.44 147 VAL A N 1
ATOM 1190 C CA . VAL A 1 147 ? -14.775 -4.209 23.267 1.00 91.44 147 VAL A CA 1
ATOM 1191 C C . VAL A 1 147 ? -14.767 -3.677 21.830 1.00 91.44 147 VAL A C 1
ATOM 1193 O O . VAL A 1 147 ? -15.283 -4.325 20.921 1.00 91.44 147 VAL A O 1
ATOM 1196 N N . ARG A 1 148 ? -14.157 -2.509 21.582 1.00 90.75 148 ARG A N 1
ATOM 1197 C CA . ARG A 1 148 ? -13.998 -1.975 20.217 1.00 90.75 148 ARG A CA 1
ATOM 1198 C C . ARG A 1 148 ? -13.107 -2.864 19.352 1.00 90.75 148 ARG A C 1
ATOM 1200 O O . ARG A 1 148 ? -13.403 -3.023 18.172 1.00 90.75 148 ARG A O 1
ATOM 1207 N N . GLU A 1 149 ? -12.024 -3.406 19.901 1.00 90.12 149 GLU A N 1
ATOM 1208 C CA . GLU A 1 149 ? -11.147 -4.338 19.185 1.00 90.12 149 GLU A CA 1
ATOM 1209 C C . GLU A 1 149 ? -11.862 -5.662 18.888 1.00 90.12 149 GLU A C 1
ATOM 1211 O O . GLU A 1 149 ? -11.824 -6.114 17.748 1.00 90.12 149 GLU A O 1
ATOM 1216 N N . ALA A 1 150 ? -12.607 -6.216 19.847 1.00 89.12 150 ALA A N 1
ATOM 1217 C CA . ALA A 1 150 ? -13.437 -7.403 19.650 1.00 89.12 150 ALA A CA 1
ATOM 1218 C C . ALA A 1 150 ? -14.470 -7.211 18.526 1.00 89.12 150 ALA A C 1
ATOM 1220 O O . ALA A 1 150 ? -14.579 -8.047 17.634 1.00 89.12 150 ALA A O 1
ATOM 1221 N N . ARG A 1 151 ? -15.166 -6.067 18.486 1.00 89.00 151 ARG A N 1
ATOM 1222 C CA . ARG A 1 151 ? -16.118 -5.759 17.402 1.00 89.00 151 ARG A CA 1
ATOM 1223 C C . ARG A 1 151 ? -15.459 -5.658 16.028 1.00 89.00 151 ARG A C 1
ATOM 1225 O O . ARG A 1 151 ? -16.059 -6.054 15.038 1.00 89.00 151 ARG A O 1
ATOM 1232 N N . LYS A 1 152 ? -14.220 -5.157 15.950 1.00 88.12 152 LYS A N 1
ATOM 1233 C CA . LYS A 1 152 ? -13.453 -5.127 14.689 1.00 88.12 152 LYS A CA 1
ATOM 1234 C C . LYS A 1 152 ? -13.083 -6.522 14.188 1.00 88.12 152 LYS A C 1
ATOM 1236 O O . LYS A 1 152 ? -12.878 -6.681 12.993 1.00 88.12 152 LYS A O 1
ATOM 1241 N N . LEU A 1 153 ? -12.995 -7.498 15.090 1.00 85.75 153 LEU A N 1
ATOM 1242 C CA . LEU A 1 153 ? -12.774 -8.905 14.763 1.00 85.75 153 LEU A CA 1
ATOM 1243 C C . LEU A 1 153 ? -14.074 -9.649 14.409 1.00 85.75 153 LEU A C 1
ATOM 1245 O O . LEU A 1 153 ? -14.013 -10.830 14.097 1.00 85.75 153 LEU A O 1
ATOM 1249 N N . GLY A 1 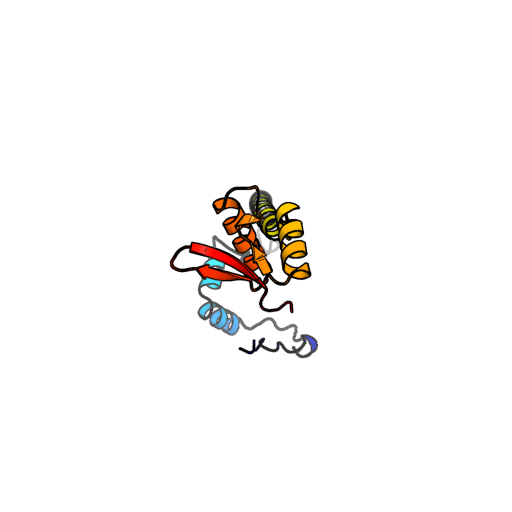154 ? -15.230 -8.975 14.451 1.00 87.19 154 GLY A N 1
ATOM 1250 C CA . GLY A 1 154 ? -16.530 -9.550 14.090 1.00 87.19 154 GLY A CA 1
ATOM 1251 C C . GLY A 1 154 ? -17.388 -10.013 15.270 1.00 87.19 154 GLY A C 1
ATOM 1252 O O . GLY A 1 154 ? -18.531 -10.400 15.054 1.00 87.19 154 GLY A O 1
ATOM 1253 N N . TYR A 1 155 ? -16.904 -9.926 16.514 1.00 88.38 155 TYR A N 1
ATOM 1254 C CA . TYR A 1 155 ? -17.694 -10.333 17.683 1.00 88.38 155 TYR A CA 1
ATOM 1255 C C . TYR A 1 155 ? -18.831 -9.344 17.979 1.00 88.38 155 TYR A C 1
ATOM 1257 O O . TYR A 1 155 ? -18.609 -8.133 18.111 1.00 88.38 155 TYR A O 1
ATOM 1265 N N . GLN A 1 156 ? -20.046 -9.862 18.166 1.00 89.62 156 GLN A N 1
ATOM 1266 C CA . GLN A 1 156 ? -21.218 -9.067 18.536 1.00 89.62 156 GLN A CA 1
ATOM 1267 C C . GLN A 1 156 ? -21.346 -8.949 20.057 1.00 89.62 156 GLN A C 1
ATOM 1269 O O . GLN A 1 156 ? -21.890 -9.822 20.730 1.00 89.62 156 GLN A O 1
ATOM 1274 N N . ILE A 1 157 ? -20.820 -7.847 20.600 1.00 91.62 157 ILE A N 1
ATOM 1275 C CA . ILE A 1 157 ? -20.840 -7.558 22.041 1.00 91.62 157 ILE A CA 1
ATOM 1276 C C . ILE A 1 157 ? -21.720 -6.342 22.322 1.00 91.62 157 ILE A C 1
ATOM 1278 O O . ILE A 1 157 ? -21.398 -5.226 21.888 1.00 91.62 157 ILE A O 1
ATOM 1282 N N . GLU A 1 158 ? -22.772 -6.525 23.116 1.00 91.31 158 GLU A N 1
ATOM 1283 C CA . GLU A 1 158 ? -23.700 -5.471 23.521 1.00 91.31 158 GLU A CA 1
ATOM 1284 C C . GLU A 1 158 ? -23.488 -4.997 24.965 1.00 91.31 158 GLU A C 1
ATOM 1286 O O . GLU A 1 158 ? -23.249 -5.801 25.867 1.00 91.31 158 GLU A O 1
ATOM 1291 N N . PRO A 1 159 ? -23.575 -3.678 25.217 1.00 92.69 159 PRO A N 1
ATOM 1292 C CA . PRO A 1 159 ? -23.527 -3.133 26.563 1.00 92.69 159 PRO A CA 1
ATOM 1293 C C . PRO A 1 159 ? -24.898 -3.228 27.241 1.00 92.69 159 PRO A C 1
ATOM 1295 O O . PRO A 1 159 ? -25.871 -2.631 26.787 1.00 92.69 159 PRO A O 1
ATOM 1298 N N . VAL A 1 160 ? -24.949 -3.870 28.402 1.00 90.56 160 VAL A N 1
ATOM 1299 C CA . VAL A 1 160 ? -26.103 -3.848 29.303 1.00 90.56 160 VAL A CA 1
ATOM 1300 C C . VAL A 1 160 ? -25.949 -2.669 30.259 1.00 90.56 160 VAL A C 1
ATOM 1302 O O . VAL A 1 160 ? -24.964 -2.562 31.001 1.00 90.56 160 VAL A O 1
ATOM 1305 N N . ARG A 1 161 ? -26.920 -1.757 30.230 1.00 90.81 161 ARG A N 1
ATOM 1306 C CA . ARG A 1 161 ? -26.898 -0.514 31.009 1.00 90.81 161 ARG A CA 1
ATOM 1307 C C . ARG A 1 161 ? -27.862 -0.573 32.186 1.00 90.81 161 ARG A C 1
ATOM 1309 O O . ARG A 1 161 ? -28.947 -1.133 32.078 1.00 90.81 161 ARG A O 1
ATOM 1316 N N . LYS A 1 162 ? -27.480 0.068 33.289 1.00 89.06 162 LYS A N 1
ATOM 1317 C CA . LYS A 1 162 ? -28.378 0.428 34.390 1.00 89.06 162 LYS A CA 1
ATOM 1318 C C . LYS A 1 162 ? -28.435 1.949 34.426 1.00 89.06 162 LYS A C 1
ATOM 1320 O O . LYS A 1 162 ? -27.455 2.597 34.795 1.00 89.06 162 LYS A O 1
ATOM 1325 N N . SER A 1 163 ? -29.563 2.511 33.993 1.00 87.12 163 SER A N 1
ATOM 1326 C CA . SER A 1 163 ? -29.678 3.942 33.685 1.00 87.12 163 SER A CA 1
ATOM 1327 C C . SER A 1 163 ? -28.643 4.355 32.617 1.00 87.12 163 SER A C 1
ATOM 1329 O O . SER A 1 163 ? -28.604 3.765 31.538 1.00 87.12 163 SER A O 1
ATOM 1331 N N . ILE A 1 164 ? -27.785 5.333 32.904 1.00 84.31 164 ILE A N 1
ATOM 1332 C CA . ILE A 1 164 ? -26.788 5.876 31.967 1.00 84.31 164 ILE A CA 1
ATOM 1333 C C . ILE A 1 164 ? -25.485 5.049 31.973 1.00 84.31 164 ILE A C 1
ATOM 1335 O O . ILE A 1 164 ? -24.728 5.061 31.001 1.00 84.31 164 ILE A O 1
ATOM 1339 N N . ALA A 1 165 ? -25.218 4.293 33.041 1.00 84.69 165 ALA A N 1
ATOM 1340 C CA . ALA A 1 165 ? -23.969 3.558 33.210 1.00 84.69 165 ALA A CA 1
ATOM 1341 C C . ALA A 1 165 ? -24.021 2.163 32.566 1.00 84.69 165 ALA A C 1
ATOM 1343 O O . ALA A 1 165 ? -24.978 1.411 32.753 1.00 84.69 165 ALA A O 1
ATOM 1344 N N . ILE A 1 166 ? -22.958 1.790 31.846 1.00 87.88 166 ILE A N 1
ATOM 1345 C CA . ILE A 1 166 ? -22.743 0.409 31.389 1.00 87.88 166 ILE A CA 1
ATOM 1346 C C . ILE A 1 166 ? -22.293 -0.418 32.592 1.00 87.88 166 ILE A C 1
ATOM 1348 O O . ILE A 1 166 ? -21.286 -0.086 33.219 1.00 87.88 166 ILE A O 1
ATOM 1352 N N . VAL A 1 167 ? -23.040 -1.476 32.900 1.00 88.12 167 VAL A N 1
ATOM 1353 C CA . VAL A 1 167 ? -22.774 -2.357 34.048 1.00 88.12 167 VAL A CA 1
ATOM 1354 C C . VAL A 1 167 ? -22.217 -3.697 33.592 1.00 88.12 167 VAL A C 1
ATOM 1356 O O . VAL A 1 167 ? -21.381 -4.270 34.283 1.00 88.12 167 VAL A O 1
ATOM 1359 N N . ARG A 1 168 ? -22.637 -4.193 32.423 1.00 91.62 168 ARG A N 1
ATOM 1360 C CA . ARG A 1 168 ? -22.173 -5.476 31.880 1.00 91.62 168 ARG A CA 1
ATOM 1361 C C . ARG A 1 168 ? -22.015 -5.410 30.366 1.00 91.62 168 ARG A C 1
ATOM 1363 O O . ARG A 1 168 ? -22.612 -4.554 29.715 1.00 91.62 168 ARG A O 1
ATOM 1370 N N . TYR A 1 169 ? -21.252 -6.336 29.811 1.00 91.81 169 TYR A N 1
ATOM 1371 C CA . TYR A 1 169 ? -21.218 -6.637 28.385 1.00 91.81 169 TYR A CA 1
ATOM 1372 C C . TYR A 1 169 ? -21.743 -8.053 28.165 1.00 91.81 169 TYR A C 1
ATOM 1374 O O . TYR A 1 169 ? -21.419 -8.951 28.935 1.00 91.81 169 TYR A O 1
ATOM 1382 N N . ARG A 1 170 ? -22.564 -8.254 27.137 1.00 91.00 170 ARG A N 1
ATOM 1383 C CA . ARG A 1 170 ? -23.110 -9.558 26.743 1.00 91.00 170 ARG A CA 1
ATOM 1384 C C . ARG A 1 170 ? -22.639 -9.897 25.335 1.00 91.00 170 ARG A C 1
ATOM 1386 O O . ARG A 1 170 ? -22.625 -9.018 24.475 1.00 91.00 170 ARG A O 1
ATOM 1393 N N . LEU A 1 171 ? -22.281 -11.156 25.112 1.00 89.19 17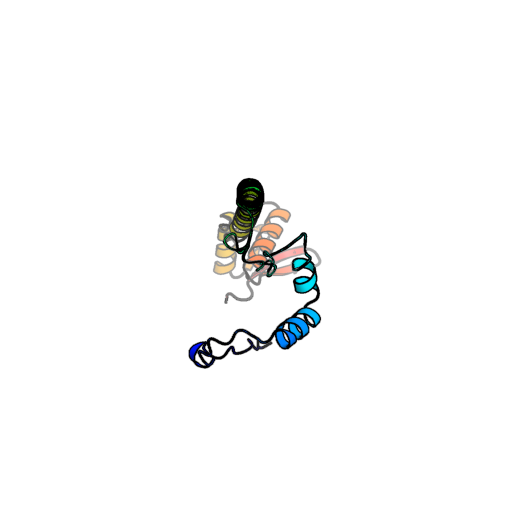1 LEU A N 1
ATOM 1394 C CA . LEU A 1 171 ? -22.029 -11.705 23.781 1.00 89.19 171 LEU A CA 1
ATOM 1395 C C . LEU A 1 171 ? -23.356 -12.224 23.207 1.00 89.19 171 LEU A C 1
ATOM 1397 O O . LEU A 1 171 ? -24.069 -12.934 23.912 1.00 89.19 171 LEU A O 1
ATOM 1401 N N . ILE A 1 172 ? -23.722 -11.809 21.991 1.00 84.06 172 ILE A N 1
ATOM 1402 C CA . ILE A 1 172 ? -25.050 -12.110 21.420 1.00 84.06 172 ILE A CA 1
ATOM 1403 C C . ILE A 1 172 ? -25.056 -13.359 20.564 1.00 84.06 172 ILE A C 1
ATOM 1405 O O . ILE A 1 172 ? -26.002 -14.118 20.677 1.00 84.06 172 ILE A O 1
ATOM 1409 N N . ASP A 1 173 ? -24.014 -13.588 19.776 1.00 64.06 173 ASP A N 1
ATOM 1410 C CA . ASP A 1 173 ? -23.795 -14.859 19.099 1.00 64.06 173 ASP A CA 1
ATOM 1411 C C . ASP A 1 173 ? -22.361 -14.907 18.566 1.00 64.06 173 ASP A C 1
ATOM 1413 O O . ASP A 1 173 ? -21.796 -13.904 18.111 1.00 64.06 173 ASP A O 1
ATOM 1417 N N . THR A 1 174 ? -21.772 -16.093 18.648 1.00 56.41 174 THR A N 1
ATOM 1418 C CA . THR A 1 174 ? -20.589 -16.500 17.886 1.00 56.41 174 THR A CA 1
ATOM 1419 C C . THR A 1 174 ? -21.072 -17.155 16.600 1.00 56.41 174 THR A C 1
ATOM 1421 O O . THR A 1 174 ? -21.820 -18.127 16.677 1.00 56.41 174 THR A O 1
ATOM 1424 N N . GLN A 1 175 ? -20.663 -16.623 15.444 1.00 47.69 175 GLN A N 1
ATOM 1425 C CA . GLN A 1 175 ? -20.705 -17.392 14.194 1.00 47.69 175 GLN A CA 1
ATOM 1426 C C . GLN A 1 175 ? -19.807 -18.624 14.294 1.00 47.69 175 GLN A C 1
ATOM 1428 O O . GLN A 1 175 ? -18.743 -18.511 14.949 1.00 47.69 175 GLN A O 1
#

pLDDT: mean 73.55, std 17.01, range [37.12, 92.69]

Secondary structure (DSSP, 8-state):
-------PPPGGGS-----PPPHHHHHHHHHH-HHHHHHTSTTTSS-----------TTTS-HHHHHHHHHHHHHHHHHHHHHHHHHHHHHHHHHHHHHHHHHHHHHHHS--PPPHHHHHHHHHHHHHSEEEGGG--S-HHHHHHHHHHHHHTT--EEEEEETTEEEEEEE----